Protein AF-A0A5N6S5I4-F1 (afdb_monomer_lite)

InterPro domains:
  IPR045713 Protein of unknown function DUF6069 [PF19545] (22-131)

Sequence (136 aa):
MTASITPANSPTPKRSFGLFRLIAAAVIAAIANFVVFFLSGATGTTITTFGKPMGAYEPIVASLVPIVLAGLIVWLLLPYWRWAGRIAPVAGGIVAALTAIAPLTIVGGASGLWLAPMHIIAGAAWYLGTRPQHLK

Radius of gyration: 19.86 Å; chains: 1; bounding box: 62×21×66 Å

Foldseek 3Di:
DDDDPDPDPDPQQDFQADLVLLQVLLQVLLVVLLVLCVVCVVVVHQQDDPNHGDDSCVLSCVSRVCSNVVVVVLRVCCSPDVVSLVCFLVVLLVVLQVVLVCLCPPVNDSNSVSVSVSSNSSSVSSNSRRHGDPPD

pLDDT: mean 88.58, std 12.04, range [39.53, 98.19]

Secondary structure (DSSP, 8-state):
---------------SS-HHHHHHHHHHHHHHHHHHHHHHHHTT---EETTEEPPTTHHHHHHHHHHHHHHHHHHHHTTT-TTHHHHHHHHHHHHHHHHHHHIIIII-HHHHHHHHHHHHHHHHHHHHHHS-----

Structure (mmCIF, N/CA/C/O backbone):
data_AF-A0A5N6S5I4-F1
#
_entry.id   AF-A0A5N6S5I4-F1
#
loop_
_atom_site.group_PDB
_atom_site.id
_atom_site.type_symbol
_atom_site.label_atom_id
_atom_site.label_alt_id
_atom_site.label_comp_id
_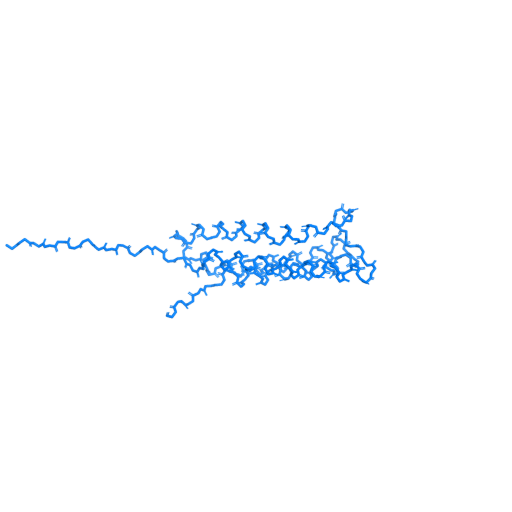atom_site.label_asym_id
_atom_site.label_entity_id
_atom_site.label_seq_id
_atom_site.pdbx_PDB_ins_code
_atom_site.Cartn_x
_atom_site.Cartn_y
_atom_site.Cartn_z
_atom_site.occupancy
_atom_site.B_iso_or_equiv
_atom_site.auth_seq_id
_atom_site.auth_comp_id
_atom_site.auth_asym_id
_atom_site.auth_atom_id
_atom_site.pdbx_PDB_model_num
ATOM 1 N N . MET A 1 1 ? -43.430 -5.341 44.914 1.00 51.72 1 MET A N 1
ATOM 2 C CA . MET A 1 1 ? -42.852 -4.579 43.787 1.00 51.72 1 MET A CA 1
ATOM 3 C C . MET A 1 1 ? -41.579 -5.287 43.350 1.00 51.72 1 MET A C 1
ATOM 5 O O . MET A 1 1 ? -40.571 -5.182 44.030 1.00 51.72 1 MET A O 1
ATOM 9 N N . THR A 1 2 ? -41.645 -6.095 42.295 1.00 55.06 2 THR A N 1
ATOM 10 C CA . THR A 1 2 ? -40.488 -6.787 41.708 1.00 55.06 2 THR A CA 1
ATOM 11 C C . THR A 1 2 ? -39.884 -5.888 40.632 1.00 55.06 2 THR A C 1
ATOM 13 O O . THR A 1 2 ? -40.535 -5.581 39.637 1.00 55.06 2 THR A O 1
ATOM 16 N N . ALA A 1 3 ? -38.662 -5.404 40.855 1.00 56.31 3 ALA A N 1
ATOM 17 C CA . ALA A 1 3 ? -37.952 -4.584 39.882 1.00 56.31 3 ALA A CA 1
ATOM 18 C C . ALA A 1 3 ? -37.511 -5.456 38.694 1.00 56.31 3 ALA A C 1
ATOM 20 O O . ALA A 1 3 ? -36.685 -6.354 38.841 1.00 56.31 3 ALA A O 1
ATOM 21 N N . SER A 1 4 ? -38.080 -5.190 37.518 1.00 63.09 4 SER A N 1
ATOM 22 C CA . SER A 1 4 ? -37.621 -5.720 36.234 1.00 63.09 4 SER A CA 1
ATOM 23 C C . SER A 1 4 ? -36.255 -5.115 35.910 1.00 63.09 4 SER A C 1
ATOM 25 O O . SER A 1 4 ? -36.171 -3.961 35.489 1.00 63.09 4 SER A O 1
ATOM 27 N N . ILE A 1 5 ? -35.181 -5.876 36.111 1.00 62.62 5 ILE A N 1
ATOM 28 C CA . ILE A 1 5 ? -33.839 -5.488 35.673 1.00 62.62 5 ILE A CA 1
ATOM 29 C C . ILE A 1 5 ? -33.754 -5.801 34.178 1.00 62.62 5 ILE A C 1
ATOM 31 O O . ILE A 1 5 ? -33.471 -6.928 33.779 1.00 62.62 5 ILE A O 1
ATOM 35 N N . THR A 1 6 ? -34.056 -4.815 33.338 1.00 64.75 6 THR A N 1
ATOM 36 C CA . THR A 1 6 ? -33.821 -4.921 31.895 1.00 64.75 6 THR A CA 1
ATOM 37 C C . THR A 1 6 ? -32.317 -5.120 31.675 1.00 64.75 6 THR A C 1
ATOM 39 O O . THR A 1 6 ? -31.539 -4.289 32.154 1.00 64.75 6 THR A O 1
ATOM 42 N N . PRO A 1 7 ? -31.865 -6.185 30.989 1.00 59.72 7 PRO A N 1
ATOM 43 C CA . PRO A 1 7 ? -30.449 -6.364 30.715 1.00 59.72 7 PRO A CA 1
ATOM 44 C C . PRO A 1 7 ? -29.980 -5.195 29.851 1.00 59.72 7 PRO A C 1
ATOM 46 O O . PRO A 1 7 ? -30.458 -4.987 28.735 1.00 59.72 7 PRO A O 1
ATOM 49 N N . ALA A 1 8 ? -29.068 -4.393 30.397 1.00 61.56 8 ALA A N 1
ATOM 50 C CA . ALA A 1 8 ? -28.407 -3.345 29.647 1.00 61.56 8 ALA A CA 1
ATOM 51 C C . ALA A 1 8 ? -27.650 -4.011 28.492 1.00 61.56 8 ALA A C 1
ATOM 53 O O . ALA A 1 8 ? -26.663 -4.710 28.720 1.00 61.56 8 ALA A O 1
ATOM 54 N N . ASN A 1 9 ? -28.131 -3.820 27.261 1.00 59.94 9 ASN A N 1
ATOM 55 C CA . ASN A 1 9 ? -27.396 -4.181 26.054 1.00 59.94 9 ASN A CA 1
ATOM 56 C C . ASN A 1 9 ? -26.033 -3.488 26.125 1.00 59.94 9 ASN A C 1
ATOM 58 O O . ASN A 1 9 ? -25.938 -2.272 25.951 1.00 59.94 9 ASN A O 1
ATOM 62 N N . SER A 1 10 ? -24.982 -4.242 26.437 1.00 58.38 10 SER A N 1
ATOM 63 C CA . SER A 1 10 ? -23.624 -3.722 26.452 1.00 58.38 10 SER A CA 1
ATOM 64 C C . SER A 1 10 ? -23.281 -3.296 25.022 1.00 58.38 10 SER A C 1
ATOM 66 O O . SER A 1 10 ? -23.350 -4.115 24.102 1.00 58.38 10 SER A O 1
ATOM 68 N N . PRO A 1 11 ? -22.964 -2.013 24.775 1.00 59.19 11 PRO A N 1
ATOM 69 C CA . PRO A 1 11 ? -22.656 -1.566 23.430 1.00 59.19 11 PRO A CA 1
ATOM 70 C C . PRO A 1 11 ? -21.382 -2.275 22.974 1.00 59.19 11 PRO A C 1
ATOM 72 O O . PRO A 1 11 ? -20.296 -2.026 23.501 1.00 59.19 11 PRO A O 1
ATOM 75 N N . THR A 1 12 ? -21.510 -3.173 21.996 1.00 61.91 12 THR A N 1
ATOM 76 C CA . THR A 1 12 ? -20.362 -3.810 21.346 1.00 61.91 12 THR A CA 1
ATOM 77 C C . THR A 1 12 ? -19.370 -2.732 20.904 1.00 61.91 12 THR A C 1
ATOM 79 O O . THR A 1 12 ? -19.793 -1.765 20.255 1.00 61.91 12 THR A O 1
ATOM 82 N N . PRO A 1 13 ? -18.067 -2.862 21.223 1.00 63.28 13 PRO A N 1
ATOM 83 C CA . PRO A 1 13 ? -17.069 -1.865 20.861 1.00 63.28 13 PRO A CA 1
ATOM 84 C C . PRO A 1 13 ? -17.083 -1.601 19.354 1.00 63.28 13 PRO A C 1
ATOM 86 O O . PRO A 1 13 ? -16.775 -2.474 18.540 1.00 63.28 13 PRO A O 1
ATOM 89 N N . LYS A 1 14 ? -17.465 -0.382 18.968 1.00 74.69 14 LYS A N 1
ATOM 90 C CA . LYS A 1 14 ? -17.549 0.018 17.563 1.00 74.69 14 LYS A CA 1
ATOM 91 C C . LYS A 1 14 ? -16.138 0.163 16.995 1.00 74.69 14 LYS A C 1
ATOM 93 O O . LYS A 1 14 ? -15.343 0.961 17.494 1.00 74.69 14 LYS A O 1
ATOM 98 N N . ARG A 1 15 ? -15.825 -0.603 15.950 1.00 83.06 15 ARG A N 1
ATOM 99 C CA . ARG A 1 15 ? -14.552 -0.499 15.224 1.00 83.06 15 ARG A CA 1
ATOM 100 C C . ARG A 1 15 ? -14.495 0.831 14.462 1.00 83.06 15 ARG A C 1
ATOM 102 O O . ARG A 1 15 ? -15.491 1.247 13.876 1.00 83.06 15 ARG A O 1
ATOM 109 N N . SER A 1 16 ? -13.340 1.498 14.469 1.00 83.56 16 SER A N 1
ATOM 110 C CA . SER A 1 16 ? -13.150 2.816 13.838 1.00 83.56 16 SER A CA 1
ATOM 111 C C . SER A 1 16 ? -13.176 2.792 12.305 1.00 83.56 16 SER A C 1
ATOM 113 O O . SER A 1 16 ? -13.414 3.832 11.693 1.00 83.56 16 SER A O 1
ATOM 115 N N . PHE A 1 17 ? -12.951 1.633 11.678 1.00 87.88 17 PHE A N 1
ATOM 116 C CA . PHE A 1 17 ? -13.120 1.418 10.241 1.00 87.88 17 PHE A CA 1
ATOM 117 C C . PHE A 1 17 ? -13.665 0.009 9.948 1.00 87.88 17 PHE A C 1
ATOM 119 O O . PHE A 1 17 ? -13.537 -0.911 10.761 1.00 87.88 17 PHE A O 1
ATOM 126 N N . GLY A 1 18 ? -14.291 -0.153 8.780 1.00 90.94 18 GLY A N 1
ATOM 127 C CA . GLY A 1 18 ? -14.838 -1.427 8.306 1.00 90.94 18 GLY A CA 1
ATOM 128 C C . GLY A 1 18 ? -13.856 -2.225 7.443 1.00 90.94 18 GLY A C 1
ATOM 129 O O . GLY A 1 18 ? -13.105 -1.649 6.658 1.00 90.94 18 GLY A O 1
ATOM 130 N N . LEU A 1 19 ? -13.910 -3.556 7.541 1.00 92.19 19 LEU A N 1
ATOM 131 C CA . LEU A 1 19 ? -13.021 -4.461 6.803 1.00 92.19 19 LEU A CA 1
ATOM 132 C C . LEU A 1 19 ? -13.231 -4.390 5.280 1.00 92.19 19 LEU A C 1
ATOM 134 O O . LEU A 1 19 ? -12.263 -4.335 4.532 1.00 92.19 19 LEU A O 1
ATOM 138 N N . PHE A 1 20 ? -14.480 -4.293 4.811 1.00 93.62 20 PHE A N 1
ATOM 139 C CA . PHE A 1 20 ? -14.779 -4.140 3.379 1.00 93.62 20 PHE A CA 1
ATOM 140 C C . PHE A 1 20 ? -14.120 -2.909 2.760 1.00 93.62 20 PHE A C 1
ATOM 142 O O . PHE A 1 20 ? -13.641 -2.958 1.633 1.00 93.62 20 PHE A O 1
ATOM 149 N N . ARG A 1 21 ? -14.054 -1.808 3.511 1.00 94.31 21 ARG A N 1
ATOM 150 C CA . ARG A 1 21 ? -13.409 -0.581 3.051 1.00 94.31 21 ARG A CA 1
ATOM 151 C C . ARG A 1 21 ? -11.895 -0.738 2.938 1.00 94.31 21 ARG A C 1
ATOM 153 O O . ARG A 1 21 ? -11.317 -0.231 1.984 1.00 94.31 21 ARG A O 1
ATOM 160 N N . LEU A 1 22 ? -11.273 -1.439 3.886 1.00 95.50 22 LEU A N 1
ATOM 161 C CA . LEU A 1 22 ? -9.855 -1.788 3.810 1.00 95.50 22 LEU A CA 1
ATOM 162 C C . LEU A 1 22 ? -9.574 -2.651 2.570 1.00 95.50 22 LEU A C 1
ATOM 164 O O . LEU A 1 22 ? -8.660 -2.342 1.813 1.00 95.50 22 LEU A O 1
ATOM 168 N N . ILE A 1 23 ? -10.385 -3.689 2.339 1.00 96.62 23 ILE A N 1
ATOM 169 C CA . ILE A 1 23 ? -10.245 -4.575 1.174 1.00 96.62 23 ILE A CA 1
ATOM 170 C C . ILE A 1 23 ? -10.422 -3.784 -0.125 1.00 96.62 23 ILE A C 1
ATOM 172 O O . ILE A 1 23 ? -9.593 -3.895 -1.022 1.00 96.62 23 ILE A O 1
ATOM 176 N N . ALA A 1 24 ? -11.450 -2.938 -0.214 1.00 97.06 24 ALA A N 1
ATOM 177 C CA . ALA A 1 24 ? -11.671 -2.090 -1.382 1.00 97.06 24 ALA A CA 1
ATOM 178 C C . ALA A 1 24 ? -10.478 -1.157 -1.640 1.00 97.06 24 ALA A C 1
ATOM 180 O O . ALA A 1 24 ? -10.032 -1.036 -2.777 1.00 97.06 24 ALA A O 1
ATOM 181 N N . ALA A 1 25 ? -9.916 -0.546 -0.592 1.00 96.75 25 ALA A N 1
ATOM 182 C CA . ALA A 1 25 ? -8.724 0.284 -0.721 1.00 96.75 25 ALA A CA 1
ATOM 183 C C . ALA A 1 25 ? -7.512 -0.520 -1.225 1.00 96.75 25 ALA A C 1
ATOM 185 O O . ALA A 1 25 ? -6.806 -0.051 -2.114 1.00 96.75 25 ALA A O 1
ATOM 186 N N . ALA A 1 26 ? -7.307 -1.741 -0.723 1.00 97.38 26 ALA A N 1
ATOM 187 C CA . ALA A 1 26 ? -6.242 -2.630 -1.187 1.00 97.38 26 ALA A CA 1
ATOM 188 C C . ALA A 1 26 ? -6.407 -3.016 -2.667 1.00 97.38 26 ALA A C 1
ATOM 190 O O . ALA A 1 26 ? -5.437 -2.995 -3.421 1.00 97.38 26 ALA A O 1
ATOM 191 N N . VAL A 1 27 ? -7.633 -3.322 -3.102 1.00 98.12 27 VAL A N 1
ATOM 192 C CA . VAL A 1 27 ? -7.943 -3.633 -4.508 1.00 98.12 27 VAL A CA 1
ATOM 193 C C . VAL A 1 27 ? -7.675 -2.427 -5.405 1.00 98.12 27 VAL A C 1
ATOM 195 O O . VAL A 1 27 ? -7.040 -2.571 -6.446 1.00 98.12 27 VAL A O 1
ATOM 198 N N . ILE A 1 28 ? -8.091 -1.228 -4.989 1.00 97.88 28 ILE A N 1
ATOM 199 C CA . ILE A 1 28 ? -7.809 0.011 -5.729 1.00 97.88 28 ILE A CA 1
ATOM 200 C C . ILE A 1 28 ? -6.296 0.237 -5.843 1.00 97.88 28 ILE A C 1
ATOM 202 O O . ILE A 1 28 ? -5.813 0.560 -6.926 1.00 97.88 28 ILE A O 1
ATOM 206 N N . ALA A 1 29 ? -5.541 0.021 -4.761 1.00 97.94 29 ALA A N 1
ATOM 207 C CA . ALA A 1 29 ? -4.082 0.118 -4.778 1.00 97.94 29 ALA A CA 1
ATOM 208 C C . ALA A 1 29 ? -3.457 -0.872 -5.762 1.00 97.94 29 ALA A C 1
ATOM 210 O O . ALA A 1 29 ? -2.589 -0.496 -6.542 1.00 97.94 29 ALA A O 1
ATOM 211 N N . ALA A 1 30 ? -3.927 -2.122 -5.753 1.00 98.00 30 ALA A N 1
ATOM 212 C CA . ALA A 1 30 ? -3.446 -3.162 -6.651 1.00 98.00 30 ALA A CA 1
ATOM 213 C C . ALA A 1 30 ? -3.692 -2.803 -8.118 1.00 98.00 30 ALA A C 1
ATOM 215 O O . ALA A 1 30 ? -2.780 -2.925 -8.928 1.00 98.00 30 ALA A O 1
ATOM 216 N N . ILE A 1 31 ? -4.884 -2.299 -8.450 1.00 98.19 31 ILE A N 1
ATOM 217 C CA . ILE A 1 31 ? -5.209 -1.837 -9.806 1.00 98.19 31 ILE A CA 1
ATOM 218 C C . ILE A 1 31 ? -4.309 -0.662 -10.202 1.00 98.19 31 ILE A C 1
ATOM 220 O O . ILE A 1 31 ? -3.720 -0.678 -11.279 1.00 98.19 31 ILE A O 1
ATOM 224 N N . ALA A 1 32 ? -4.160 0.340 -9.335 1.00 98.12 32 ALA A N 1
ATOM 225 C CA . ALA A 1 32 ? -3.319 1.500 -9.615 1.00 98.12 32 ALA A CA 1
ATOM 226 C C . ALA A 1 32 ? -1.844 1.106 -9.812 1.00 98.12 32 ALA A C 1
ATOM 228 O O . ALA A 1 32 ? -1.226 1.515 -10.792 1.00 98.12 32 ALA A O 1
ATOM 229 N N . ASN A 1 33 ? -1.295 0.253 -8.946 1.00 98.00 33 ASN A N 1
ATOM 230 C CA . ASN A 1 33 ? 0.082 -0.232 -9.060 1.00 98.00 33 ASN A CA 1
ATOM 231 C C . ASN A 1 33 ? 0.290 -1.126 -10.281 1.00 98.00 33 ASN A C 1
ATOM 233 O O . ASN A 1 33 ? 1.340 -1.065 -10.916 1.00 98.00 33 ASN A O 1
ATOM 237 N N . PHE A 1 34 ? -0.720 -1.904 -10.662 1.00 97.50 34 PHE A N 1
ATOM 238 C CA . PHE A 1 34 ? -0.704 -2.652 -11.910 1.00 97.50 34 PHE A CA 1
ATOM 239 C C . PHE A 1 34 ? -0.631 -1.713 -13.121 1.00 97.50 34 PHE A C 1
ATOM 241 O O . PHE A 1 34 ? 0.202 -1.916 -13.997 1.00 97.50 34 PHE A O 1
ATOM 248 N N . VAL A 1 35 ? -1.411 -0.627 -13.144 1.00 97.56 35 VAL A N 1
ATOM 249 C CA . VAL A 1 35 ? -1.312 0.393 -14.205 1.00 97.56 35 VAL A CA 1
ATOM 250 C C . VAL A 1 35 ? 0.089 1.011 -14.256 1.00 97.56 35 VAL A C 1
ATOM 252 O O . VAL A 1 35 ? 0.666 1.103 -15.336 1.00 97.56 35 VAL A O 1
ATOM 255 N N . VAL A 1 36 ? 0.675 1.373 -13.109 1.00 97.19 36 VAL A N 1
ATOM 256 C CA . VAL A 1 36 ? 2.046 1.917 -13.046 1.00 97.19 36 VAL A CA 1
ATOM 257 C C . VAL A 1 36 ? 3.073 0.926 -13.610 1.00 97.19 36 VAL A C 1
ATOM 259 O O . VAL A 1 36 ? 3.960 1.329 -14.358 1.00 97.19 36 VAL A O 1
ATOM 262 N N . PHE A 1 37 ? 2.927 -0.369 -13.317 1.00 96.56 37 PHE A N 1
ATOM 263 C CA . PHE A 1 37 ? 3.789 -1.424 -13.859 1.00 96.56 37 PHE A CA 1
ATOM 264 C C . PHE A 1 37 ? 3.698 -1.519 -15.392 1.00 96.56 37 PHE A C 1
ATOM 266 O O . PHE A 1 37 ? 4.712 -1.642 -16.075 1.00 96.56 37 PHE A O 1
ATOM 273 N N . PHE A 1 38 ? 2.498 -1.418 -15.968 1.00 96.31 38 PHE A N 1
ATOM 274 C CA . PHE A 1 38 ? 2.358 -1.413 -17.429 1.00 96.31 38 PHE A CA 1
ATOM 275 C C . PHE A 1 38 ? 2.912 -0.140 -18.069 1.00 96.31 38 PHE A C 1
ATOM 277 O O . PHE A 1 38 ? 3.513 -0.212 -19.141 1.00 96.31 38 PHE A O 1
ATOM 284 N N . LEU A 1 39 ? 2.758 1.011 -17.410 1.00 96.56 39 LEU A N 1
ATOM 285 C CA . LEU A 1 39 ? 3.329 2.270 -17.887 1.00 96.56 39 LEU A CA 1
ATOM 286 C C . LEU A 1 39 ? 4.858 2.214 -17.942 1.00 96.56 39 LEU A C 1
ATOM 288 O O . LEU A 1 39 ? 5.430 2.666 -18.930 1.00 96.56 39 LEU A O 1
ATOM 292 N N . SER A 1 40 ? 5.520 1.601 -16.956 1.00 95.69 40 SER A N 1
ATOM 293 C CA . SER A 1 40 ? 6.977 1.429 -17.013 1.00 95.69 40 SER A CA 1
ATOM 294 C C . SER A 1 40 ? 7.401 0.554 -18.192 1.00 95.69 40 SER A C 1
ATOM 296 O O . SER A 1 40 ? 8.362 0.872 -18.890 1.00 95.69 40 SER A O 1
ATOM 298 N N . GLY A 1 41 ? 6.659 -0.527 -18.452 1.00 92.69 41 GLY A N 1
ATOM 299 C CA . GLY A 1 41 ? 6.898 -1.388 -19.609 1.00 92.69 41 GLY A CA 1
ATOM 300 C C . GLY A 1 41 ? 6.728 -0.635 -20.931 1.00 92.69 41 GLY A C 1
ATOM 301 O O . GLY A 1 41 ? 7.554 -0.778 -21.830 1.00 92.69 41 GLY A O 1
ATOM 302 N N . ALA A 1 42 ? 5.716 0.232 -21.027 1.00 94.12 42 ALA A N 1
ATOM 303 C CA . ALA A 1 42 ? 5.476 1.069 -22.203 1.00 94.12 42 ALA A CA 1
ATOM 304 C C . ALA A 1 42 ? 6.601 2.087 -22.463 1.00 94.12 42 ALA A C 1
ATOM 306 O O . ALA A 1 42 ? 6.832 2.456 -23.612 1.00 94.12 42 ALA A O 1
ATOM 307 N N . THR A 1 43 ? 7.344 2.505 -21.432 1.00 93.88 43 THR A N 1
ATOM 308 C CA . THR A 1 43 ? 8.543 3.347 -21.590 1.00 93.88 43 THR A CA 1
ATOM 309 C C . THR A 1 43 ? 9.821 2.547 -21.863 1.00 93.88 43 THR A C 1
ATOM 311 O O . THR A 1 43 ? 10.910 3.114 -21.836 1.00 93.88 43 THR A O 1
ATOM 314 N N . GLY A 1 44 ? 9.722 1.231 -22.084 1.00 91.81 44 GLY A N 1
ATOM 315 C CA . GLY A 1 44 ? 10.872 0.337 -22.266 1.00 91.81 44 GLY A CA 1
ATOM 316 C C . GLY A 1 44 ? 11.594 -0.028 -20.965 1.00 91.81 44 GLY A C 1
ATOM 317 O O . GLY A 1 44 ? 12.644 -0.668 -21.000 1.00 91.81 44 GLY A O 1
ATOM 318 N N . THR A 1 45 ? 11.045 0.348 -19.807 1.00 93.62 45 THR A N 1
ATOM 319 C CA . THR A 1 45 ? 11.649 0.060 -18.506 1.00 93.62 45 THR A CA 1
ATOM 320 C C . THR A 1 45 ? 11.153 -1.276 -17.976 1.00 93.62 45 THR A C 1
ATOM 322 O O . THR A 1 45 ? 9.985 -1.435 -17.620 1.00 93.62 45 THR A O 1
ATOM 325 N N . THR A 1 46 ? 12.073 -2.226 -17.832 1.00 94.00 46 THR A N 1
ATOM 326 C CA . THR A 1 46 ? 11.814 -3.451 -17.071 1.00 94.00 46 THR A CA 1
ATOM 327 C C . THR A 1 46 ? 12.060 -3.171 -15.596 1.00 94.00 46 THR A C 1
ATOM 329 O O . THR A 1 46 ? 13.204 -2.953 -15.196 1.00 94.00 46 THR A O 1
ATOM 332 N N . ILE A 1 47 ? 11.000 -3.171 -14.784 1.00 94.62 47 ILE A N 1
ATOM 333 C CA . ILE A 1 47 ? 11.151 -3.055 -13.331 1.00 94.62 47 ILE A CA 1
ATOM 334 C C . ILE A 1 47 ? 11.853 -4.310 -12.821 1.00 94.62 47 ILE A C 1
ATOM 336 O O . ILE A 1 47 ? 11.463 -5.432 -13.140 1.00 94.62 47 ILE A O 1
ATOM 340 N N . THR A 1 48 ? 12.883 -4.113 -12.010 1.00 92.00 48 THR A N 1
ATOM 341 C CA . THR A 1 48 ? 13.646 -5.184 -11.377 1.00 92.00 48 THR A CA 1
ATOM 342 C C . THR A 1 48 ? 13.541 -5.093 -9.863 1.00 92.00 48 THR A C 1
ATOM 344 O O . THR A 1 48 ? 13.544 -4.009 -9.285 1.00 92.00 48 THR A O 1
ATOM 347 N N . THR A 1 49 ? 13.439 -6.244 -9.207 1.00 85.12 49 THR A N 1
ATOM 348 C CA . THR A 1 49 ? 13.408 -6.371 -7.747 1.00 85.12 49 THR A CA 1
ATOM 349 C C . THR A 1 49 ? 14.340 -7.516 -7.352 1.00 85.12 49 THR A C 1
ATOM 351 O O . THR A 1 49 ? 14.297 -8.588 -7.951 1.00 85.12 49 THR A O 1
ATOM 354 N N . PHE A 1 50 ? 15.255 -7.276 -6.406 1.00 84.56 50 PHE A N 1
ATOM 355 C CA . PHE A 1 50 ? 16.314 -8.231 -6.024 1.00 84.56 50 PHE A CA 1
ATOM 356 C C . PHE A 1 50 ? 17.104 -8.806 -7.220 1.00 84.56 50 PHE A C 1
ATOM 358 O O . PHE A 1 50 ? 17.425 -9.992 -7.265 1.00 84.56 50 PHE A O 1
ATOM 365 N N . GLY A 1 51 ? 17.388 -7.967 -8.222 1.00 85.81 51 GLY A N 1
ATOM 366 C CA . GLY A 1 51 ? 18.147 -8.358 -9.416 1.00 85.81 51 GLY A CA 1
ATOM 367 C C . GLY A 1 51 ? 17.377 -9.212 -10.430 1.00 85.81 51 GLY A C 1
ATOM 368 O O . GLY A 1 51 ? 17.971 -9.659 -11.408 1.00 85.81 51 GLY A O 1
ATOM 369 N N . LYS A 1 52 ? 16.071 -9.433 -10.237 1.00 91.25 52 LYS A N 1
ATOM 370 C CA . LYS A 1 52 ? 15.217 -10.183 -11.167 1.00 91.25 52 LYS A CA 1
ATOM 371 C C . LYS A 1 52 ? 14.140 -9.284 -11.774 1.00 91.25 52 LYS A C 1
ATOM 373 O O . LYS A 1 52 ? 13.685 -8.364 -11.093 1.00 91.25 52 LYS A O 1
ATOM 378 N N . PRO A 1 53 ? 13.738 -9.517 -13.035 1.00 93.50 53 PRO A N 1
ATOM 379 C CA . PRO A 1 53 ? 12.619 -8.802 -13.630 1.00 93.50 53 PRO A CA 1
ATOM 380 C C . PRO A 1 53 ? 11.337 -9.111 -12.858 1.00 93.50 53 PRO A C 1
ATOM 382 O O . PRO A 1 53 ? 11.059 -10.265 -12.533 1.00 93.50 53 PRO A O 1
ATOM 385 N N . MET A 1 54 ? 10.587 -8.057 -12.563 1.00 93.94 54 MET A N 1
ATOM 386 C CA . MET A 1 54 ? 9.351 -8.126 -11.804 1.00 93.94 54 MET A CA 1
ATOM 387 C C . MET A 1 54 ? 8.235 -8.722 -12.674 1.00 93.94 54 MET A C 1
ATOM 389 O O . MET A 1 54 ? 8.039 -8.313 -13.821 1.00 93.94 54 MET A O 1
ATOM 393 N N . GLY A 1 55 ? 7.496 -9.688 -12.136 1.00 93.88 55 GLY A N 1
ATOM 394 C CA . GLY A 1 55 ? 6.343 -10.291 -12.809 1.00 93.88 55 GLY A CA 1
ATOM 395 C C . GLY A 1 55 ? 5.077 -9.439 -12.676 1.00 93.88 55 GLY A C 1
ATOM 396 O O . GLY A 1 55 ? 4.879 -8.759 -11.675 1.00 93.88 55 GLY A O 1
ATOM 397 N N . ALA A 1 56 ? 4.149 -9.533 -13.635 1.00 92.50 56 ALA A N 1
ATOM 398 C CA . ALA A 1 56 ? 2.908 -8.741 -13.619 1.00 92.50 56 ALA A CA 1
ATOM 399 C C . ALA A 1 56 ? 1.984 -9.031 -12.414 1.00 92.50 56 ALA A C 1
ATOM 401 O O . ALA A 1 56 ? 1.171 -8.188 -12.035 1.00 92.50 56 ALA A O 1
ATOM 402 N N . TYR A 1 57 ? 2.105 -10.207 -11.788 1.00 94.62 57 TYR A N 1
ATOM 403 C CA . TYR A 1 57 ? 1.354 -10.544 -10.573 1.00 94.62 57 TYR A CA 1
ATOM 404 C C . TYR A 1 57 ? 1.941 -9.890 -9.312 1.00 94.62 57 TYR A C 1
ATOM 406 O O . TYR A 1 57 ? 1.225 -9.683 -8.332 1.00 94.62 57 TYR A O 1
ATOM 414 N N . GLU A 1 58 ? 3.234 -9.559 -9.311 1.00 94.50 58 GLU A N 1
ATOM 415 C CA . GLU A 1 58 ? 3.936 -9.045 -8.138 1.00 94.50 58 GLU A CA 1
ATOM 416 C C . GLU A 1 58 ? 3.393 -7.698 -7.638 1.00 94.50 58 GLU A C 1
ATOM 418 O O . GLU A 1 58 ? 3.144 -7.610 -6.435 1.00 94.50 58 GLU A O 1
ATOM 423 N N . PRO A 1 59 ? 3.104 -6.673 -8.475 1.00 93.56 59 PRO A N 1
ATOM 424 C CA . PRO A 1 59 ? 2.531 -5.421 -7.972 1.00 93.56 59 PRO A CA 1
ATOM 425 C C . PRO A 1 59 ? 1.126 -5.618 -7.382 1.00 93.56 59 PRO A C 1
ATOM 427 O O . PRO A 1 59 ? 0.748 -4.915 -6.443 1.00 93.56 59 PRO A O 1
ATOM 430 N N . ILE A 1 60 ? 0.363 -6.606 -7.869 1.00 95.88 60 ILE A N 1
ATOM 431 C CA . ILE A 1 60 ? -0.960 -6.954 -7.330 1.00 95.88 60 ILE A CA 1
ATOM 432 C C . ILE A 1 60 ? -0.804 -7.548 -5.928 1.00 95.88 60 ILE A C 1
ATOM 434 O O . ILE A 1 60 ? -1.396 -7.053 -4.967 1.00 95.88 60 ILE A O 1
ATOM 438 N N . VAL A 1 61 ? 0.024 -8.587 -5.798 1.00 96.12 61 VAL A N 1
ATOM 439 C CA . VAL A 1 61 ? 0.252 -9.285 -4.524 1.00 96.12 61 VAL A CA 1
ATOM 440 C C . VAL A 1 61 ? 0.877 -8.345 -3.492 1.00 96.12 61 VAL A C 1
ATOM 442 O O . VAL A 1 61 ? 0.404 -8.293 -2.356 1.00 96.12 61 VAL A O 1
ATOM 445 N N . ALA A 1 62 ? 1.871 -7.548 -3.892 1.00 93.56 62 ALA A N 1
ATOM 446 C CA . ALA A 1 62 ? 2.552 -6.583 -3.029 1.00 93.56 62 ALA A CA 1
ATOM 447 C C . ALA A 1 62 ? 1.640 -5.439 -2.554 1.00 93.56 62 ALA A C 1
ATOM 449 O O . ALA A 1 62 ? 1.910 -4.833 -1.521 1.00 93.56 62 ALA A O 1
ATOM 450 N N . SER A 1 63 ? 0.543 -5.164 -3.263 1.00 95.75 63 SER A N 1
ATOM 451 C CA . SER A 1 63 ? -0.456 -4.180 -2.833 1.00 95.75 63 SER A CA 1
ATOM 452 C C . SER A 1 63 ? -1.521 -4.803 -1.932 1.00 95.75 63 SER A C 1
ATOM 454 O O . SER A 1 63 ? -1.904 -4.220 -0.920 1.00 95.75 63 SER A O 1
ATOM 456 N N . LEU A 1 64 ? -1.999 -6.003 -2.272 1.00 96.00 64 LEU A N 1
ATOM 457 C CA . LEU A 1 64 ? -3.078 -6.665 -1.540 1.00 96.00 64 LEU A CA 1
ATOM 458 C C . LEU A 1 64 ? -2.620 -7.205 -0.190 1.00 96.00 64 LEU A C 1
ATOM 460 O O . LEU A 1 64 ? -3.227 -6.904 0.838 1.00 96.00 64 LEU A O 1
ATOM 464 N N . VAL A 1 65 ? -1.567 -8.022 -0.192 1.00 96.25 65 VAL A N 1
ATOM 465 C CA . VAL A 1 65 ? -1.202 -8.837 0.970 1.00 96.25 65 VAL A CA 1
ATOM 466 C C . VAL A 1 65 ? -0.812 -7.967 2.168 1.00 96.25 65 VAL A C 1
ATOM 468 O O . VAL A 1 65 ? -1.407 -8.160 3.231 1.00 96.25 65 VAL A O 1
ATOM 471 N N . PRO A 1 66 ? 0.089 -6.971 2.044 1.00 94.25 66 PRO A N 1
ATOM 472 C CA . PRO A 1 66 ? 0.474 -6.154 3.190 1.00 94.25 66 PRO A CA 1
ATOM 473 C C . PRO A 1 66 ? -0.692 -5.326 3.735 1.00 94.25 66 PRO A C 1
ATOM 475 O O . PRO A 1 66 ? -0.901 -5.299 4.946 1.00 94.25 66 PRO A O 1
ATOM 478 N N . ILE A 1 67 ? -1.488 -4.696 2.860 1.00 95.50 67 ILE A N 1
ATOM 479 C CA . ILE A 1 67 ? -2.607 -3.837 3.277 1.00 95.50 67 ILE A CA 1
ATOM 480 C C . ILE A 1 67 ? -3.688 -4.663 3.980 1.00 95.50 67 ILE A C 1
ATOM 482 O O . ILE A 1 67 ? -4.147 -4.284 5.059 1.00 95.50 67 ILE A O 1
ATOM 486 N N . VAL A 1 68 ? -4.088 -5.797 3.398 1.00 96.44 68 VAL A N 1
ATOM 487 C CA . VAL A 1 68 ? -5.152 -6.636 3.961 1.00 96.44 68 VAL A CA 1
ATOM 488 C C . VAL A 1 68 ? -4.695 -7.300 5.254 1.00 96.44 68 VAL A C 1
ATOM 490 O O . VAL A 1 68 ? -5.427 -7.230 6.237 1.00 96.44 68 VAL A O 1
ATOM 493 N N . LEU A 1 69 ? -3.499 -7.897 5.300 1.00 96.50 69 LEU A N 1
ATOM 494 C CA . LEU A 1 69 ? -3.024 -8.585 6.505 1.00 96.50 69 LEU A CA 1
ATOM 495 C C . LEU A 1 69 ? -2.747 -7.610 7.648 1.00 96.50 69 LEU A C 1
ATOM 497 O O . LEU A 1 69 ? -3.282 -7.791 8.743 1.00 96.50 69 LEU A O 1
ATOM 501 N N . ALA A 1 70 ? -1.971 -6.549 7.408 1.00 94.50 70 ALA A N 1
ATOM 502 C CA . ALA A 1 70 ? -1.687 -5.569 8.453 1.00 94.50 70 ALA A CA 1
ATOM 503 C C . ALA A 1 70 ? -2.972 -4.865 8.907 1.00 94.50 70 ALA A C 1
ATOM 505 O O . ALA A 1 70 ? -3.176 -4.633 10.099 1.00 94.50 70 ALA A O 1
ATOM 506 N N . GLY A 1 71 ? -3.880 -4.564 7.978 1.00 94.19 71 GLY A N 1
ATOM 507 C CA . GLY A 1 71 ? -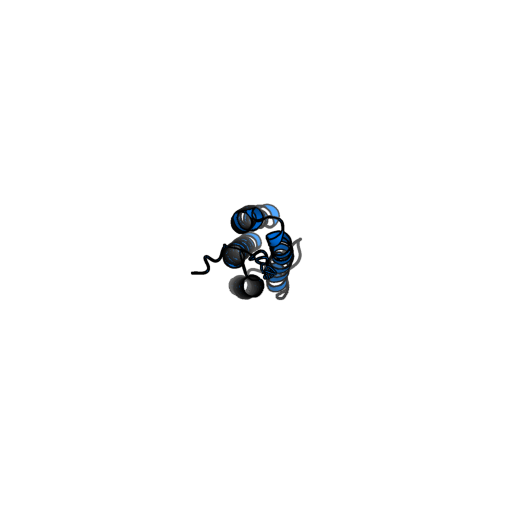5.124 -3.885 8.305 1.00 94.19 71 GLY A CA 1
ATOM 508 C C . GLY A 1 71 ? -6.112 -4.802 9.022 1.00 94.19 71 GLY A C 1
ATOM 509 O O . GLY A 1 71 ? -6.822 -4.329 9.906 1.00 94.19 71 GLY A O 1
ATOM 510 N N . LEU A 1 72 ? -6.112 -6.107 8.730 1.00 94.94 72 LEU A N 1
ATOM 511 C CA . LEU A 1 72 ? -6.857 -7.112 9.490 1.00 94.94 72 LEU A CA 1
ATOM 512 C C . LEU A 1 72 ? -6.342 -7.200 10.929 1.00 94.94 72 LEU A C 1
ATOM 514 O O . LEU A 1 72 ? -7.149 -7.183 11.855 1.00 94.94 72 LEU A O 1
ATOM 518 N N . ILE A 1 73 ? -5.020 -7.216 11.127 1.00 94.25 73 ILE A N 1
ATOM 519 C CA . ILE A 1 73 ? -4.413 -7.190 12.467 1.00 94.25 73 ILE A CA 1
ATOM 520 C C . ILE A 1 73 ? -4.872 -5.942 13.228 1.00 94.25 73 ILE A C 1
ATOM 522 O O . ILE A 1 73 ? -5.399 -6.054 14.334 1.00 94.25 73 ILE A O 1
ATOM 526 N N . VAL A 1 74 ? -4.757 -4.755 12.622 1.00 92.88 74 VAL A N 1
ATOM 527 C CA . VAL A 1 74 ? -5.234 -3.506 13.240 1.00 92.88 74 VAL A CA 1
ATOM 528 C C . VAL A 1 74 ? -6.723 -3.599 13.564 1.00 92.88 74 VAL A C 1
ATOM 530 O O . VAL A 1 74 ? -7.130 -3.259 14.671 1.00 92.88 74 VAL A O 1
ATOM 533 N N . TRP A 1 75 ? -7.537 -4.087 12.628 1.00 92.94 75 TRP A N 1
ATOM 534 C CA . TRP A 1 75 ? -8.986 -4.208 12.778 1.00 92.94 75 TRP A CA 1
ATOM 535 C C . TRP A 1 75 ? -9.398 -5.143 13.922 1.00 92.94 75 TRP A C 1
ATOM 537 O O . TRP A 1 75 ? -10.364 -4.851 14.636 1.00 92.94 75 TRP A O 1
ATOM 547 N N . LEU A 1 76 ? -8.654 -6.234 14.131 1.00 93.31 76 LEU A N 1
ATOM 548 C CA . LEU A 1 76 ? -8.831 -7.153 15.258 1.00 93.31 76 LEU A CA 1
ATOM 549 C C . LEU A 1 76 ? -8.448 -6.514 16.599 1.00 93.31 76 LEU A C 1
ATOM 551 O O . LEU A 1 76 ? -9.057 -6.843 17.612 1.00 93.31 76 LEU A O 1
ATOM 555 N N . LEU A 1 77 ? -7.501 -5.571 16.609 1.00 91.00 77 LEU A N 1
ATOM 556 C CA . LEU A 1 77 ? -7.066 -4.855 17.815 1.00 91.00 77 LEU A CA 1
ATOM 557 C C . LEU A 1 77 ? -7.995 -3.696 18.213 1.00 91.00 77 LEU A C 1
ATOM 559 O O . LEU A 1 77 ? -8.021 -3.310 19.382 1.00 91.00 77 LEU A O 1
ATOM 563 N N . LEU A 1 78 ? -8.789 -3.152 17.284 1.00 88.81 78 LEU A N 1
ATOM 564 C CA . LEU A 1 78 ? -9.677 -2.003 17.538 1.00 88.81 78 LEU A CA 1
ATOM 565 C C . LEU A 1 78 ? -10.644 -2.154 18.729 1.00 88.81 78 LEU A C 1
ATOM 567 O O . LEU A 1 78 ? -10.849 -1.152 19.419 1.00 88.81 78 LEU A O 1
ATOM 571 N N . PRO A 1 79 ? -11.252 -3.330 18.997 1.00 86.81 79 PRO A N 1
ATOM 572 C CA . PRO A 1 79 ? -12.134 -3.509 20.151 1.00 86.81 79 PRO A CA 1
ATOM 573 C C . PRO A 1 79 ? -11.409 -3.351 21.489 1.00 86.81 79 PRO A C 1
ATOM 575 O O . PRO A 1 79 ? -12.005 -2.886 22.455 1.00 86.81 79 PRO A O 1
ATOM 578 N N . TYR A 1 80 ? -10.127 -3.713 21.532 1.00 88.56 80 TYR A N 1
ATOM 579 C CA . TYR A 1 80 ? -9.313 -3.658 22.740 1.00 88.56 80 TYR A CA 1
ATOM 580 C C . TYR A 1 80 ? -8.673 -2.278 22.895 1.00 88.56 80 TYR A C 1
ATOM 582 O O . TYR A 1 80 ? -8.618 -1.721 23.989 1.00 88.56 80 TYR A O 1
ATOM 590 N N . TRP A 1 81 ? -8.174 -1.709 21.797 1.00 86.75 81 TRP A N 1
ATOM 591 C CA . TRP A 1 81 ? -7.224 -0.602 21.800 1.00 86.75 81 TRP A CA 1
ATOM 592 C C . TRP A 1 81 ? -7.731 0.553 20.922 1.00 86.75 81 TRP A C 1
ATOM 594 O O . TRP A 1 81 ? -7.369 0.690 19.755 1.00 86.75 81 TRP A O 1
ATOM 604 N N . ARG A 1 82 ? -8.515 1.473 21.503 1.00 79.25 82 ARG A N 1
ATOM 605 C CA . ARG A 1 82 ? -9.153 2.597 20.771 1.00 79.25 82 ARG A CA 1
ATOM 606 C C . ARG A 1 82 ? -8.157 3.554 20.096 1.00 79.25 82 ARG A C 1
ATOM 608 O O . ARG A 1 82 ? -8.452 4.109 19.039 1.00 79.25 82 ARG A O 1
ATOM 615 N N . TRP A 1 83 ? -6.974 3.731 20.682 1.00 84.38 83 TRP A N 1
ATOM 616 C CA . TRP A 1 83 ? -5.852 4.482 20.103 1.00 84.38 83 TRP A CA 1
ATOM 617 C C . TRP A 1 83 ? -5.319 3.906 18.781 1.00 84.38 83 TRP A C 1
ATOM 619 O O . TRP A 1 83 ? -4.902 4.683 17.922 1.00 84.38 83 TRP A O 1
ATOM 629 N N . ALA A 1 84 ? -5.420 2.590 18.552 1.00 84.25 84 ALA A N 1
ATOM 630 C CA . ALA A 1 84 ? -4.946 1.955 17.322 1.00 84.25 84 ALA A CA 1
ATOM 631 C C . ALA A 1 84 ? -5.666 2.516 16.086 1.00 84.25 84 ALA A C 1
ATOM 633 O O . ALA A 1 84 ? -5.038 2.761 15.061 1.00 84.25 84 ALA A O 1
ATOM 634 N N . GLY A 1 85 ? -6.959 2.834 16.207 1.00 84.31 85 GLY A N 1
ATOM 635 C CA . GLY A 1 85 ? -7.733 3.450 15.127 1.00 84.31 85 GLY A CA 1
ATOM 636 C C . GLY A 1 85 ? -7.299 4.874 14.769 1.00 84.31 85 GLY A C 1
ATOM 637 O O . GLY A 1 85 ? -7.517 5.307 13.640 1.00 84.31 85 GLY A O 1
ATOM 638 N N . ARG A 1 86 ? -6.676 5.604 15.705 1.00 86.88 86 ARG A N 1
ATOM 639 C CA . ARG A 1 86 ? -6.134 6.952 15.458 1.00 86.88 86 ARG A CA 1
ATOM 640 C C . ARG A 1 86 ? -4.732 6.898 14.861 1.00 86.88 86 ARG A C 1
ATOM 642 O O . ARG A 1 86 ? -4.418 7.696 13.988 1.00 86.88 86 ARG A O 1
ATOM 649 N N . ILE A 1 87 ? -3.911 5.960 15.330 1.00 91.19 87 ILE A N 1
ATOM 650 C CA . ILE A 1 87 ? -2.499 5.854 14.946 1.00 91.19 87 ILE A CA 1
ATOM 651 C C . ILE A 1 87 ? -2.340 5.135 13.606 1.00 91.19 87 ILE A C 1
ATOM 653 O O . ILE A 1 87 ? -1.505 5.542 12.804 1.00 91.19 87 ILE A O 1
ATOM 657 N N . ALA A 1 88 ? -3.156 4.111 13.328 1.00 91.31 88 ALA A N 1
ATOM 658 C CA . ALA A 1 88 ? -2.996 3.263 12.149 1.00 91.31 88 ALA A CA 1
ATOM 659 C C . ALA A 1 88 ? -2.850 4.040 10.828 1.00 91.31 88 ALA A C 1
ATOM 661 O O . ALA A 1 88 ? -1.877 3.770 10.126 1.00 91.31 88 ALA A O 1
ATOM 662 N N . PRO A 1 89 ? -3.709 5.023 10.479 1.00 91.94 89 PRO A N 1
ATOM 663 C CA . PRO A 1 89 ? -3.575 5.756 9.216 1.00 91.94 89 PRO A CA 1
ATOM 664 C C . PRO A 1 89 ? -2.226 6.471 9.083 1.00 91.94 89 PRO A C 1
ATOM 666 O O . PR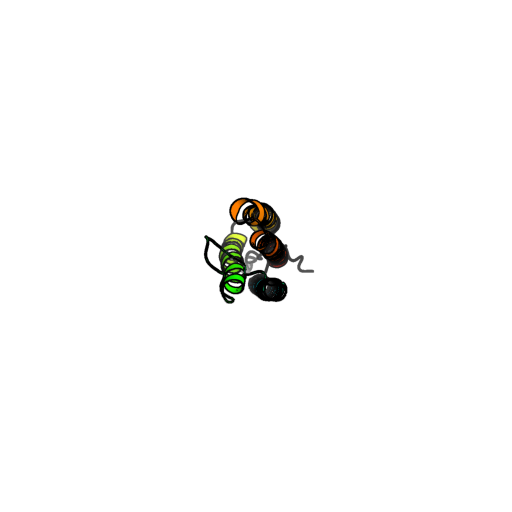O A 1 89 ? -1.608 6.427 8.024 1.00 91.94 89 PRO A O 1
ATOM 669 N N . VAL A 1 90 ? -1.757 7.096 10.167 1.00 92.81 90 VAL A N 1
ATOM 670 C CA . VAL A 1 90 ? -0.493 7.845 10.187 1.00 92.81 90 VAL A CA 1
ATOM 671 C C . VAL A 1 90 ? 0.695 6.892 10.145 1.00 92.81 90 VAL A C 1
ATOM 673 O O . VAL A 1 90 ? 1.621 7.109 9.370 1.00 92.81 90 VAL A O 1
ATOM 676 N N . ALA A 1 91 ? 0.647 5.806 10.919 1.00 91.94 91 ALA A N 1
ATOM 677 C CA . ALA A 1 91 ? 1.711 4.810 10.960 1.00 91.94 91 ALA A CA 1
ATOM 678 C C . ALA A 1 91 ? 1.974 4.207 9.573 1.00 91.94 91 ALA A C 1
ATOM 680 O O . ALA A 1 91 ? 3.120 4.173 9.133 1.00 91.94 91 ALA A O 1
ATOM 681 N N . GLY A 1 92 ? 0.928 3.803 8.845 1.00 88.56 92 GLY A N 1
ATOM 682 C CA . GLY A 1 92 ? 1.118 3.282 7.489 1.00 88.56 92 GLY A CA 1
ATOM 683 C C . GLY A 1 92 ? 1.546 4.350 6.482 1.00 88.56 92 GLY A C 1
ATOM 684 O O . GLY A 1 92 ? 2.319 4.041 5.583 1.00 88.56 92 GLY A O 1
ATOM 685 N N . GLY A 1 93 ? 1.141 5.613 6.665 1.00 87.69 93 GLY A N 1
ATOM 686 C CA . GLY A 1 93 ? 1.664 6.733 5.874 1.00 87.69 93 GLY A CA 1
ATOM 687 C C . GLY A 1 93 ? 3.173 6.933 6.056 1.00 87.69 93 GLY A C 1
ATOM 688 O O . GLY A 1 93 ? 3.897 7.072 5.073 1.00 87.69 93 GLY A O 1
ATOM 689 N N . ILE A 1 94 ? 3.663 6.874 7.299 1.00 92.81 94 ILE A N 1
ATOM 690 C CA . ILE A 1 94 ? 5.099 6.951 7.610 1.00 92.81 94 ILE A CA 1
ATOM 691 C C . ILE A 1 94 ? 5.842 5.755 7.010 1.00 92.81 94 ILE A C 1
ATOM 693 O O . ILE A 1 94 ? 6.855 5.941 6.343 1.00 92.81 94 ILE A O 1
ATOM 697 N N . VAL A 1 95 ? 5.330 4.534 7.196 1.00 92.56 95 VAL A N 1
ATOM 698 C CA . VAL A 1 95 ? 5.940 3.324 6.622 1.00 92.56 95 VAL A CA 1
ATOM 699 C C . VAL A 1 95 ? 6.011 3.422 5.100 1.00 92.56 95 VAL A C 1
ATOM 701 O O . VAL A 1 95 ? 7.054 3.128 4.527 1.00 92.56 95 VAL A O 1
ATOM 704 N N . ALA A 1 96 ? 4.953 3.884 4.435 1.00 90.62 96 ALA A N 1
ATOM 705 C CA . ALA A 1 96 ? 4.950 4.081 2.989 1.00 90.62 96 ALA A CA 1
ATOM 706 C C . ALA A 1 96 ? 5.970 5.132 2.535 1.00 90.62 96 ALA A C 1
ATOM 708 O O . ALA A 1 96 ? 6.689 4.903 1.569 1.00 90.62 96 ALA A O 1
ATOM 709 N N . ALA A 1 97 ? 6.087 6.253 3.252 1.00 88.88 97 ALA A N 1
ATOM 710 C CA . ALA A 1 97 ? 7.088 7.273 2.950 1.00 88.88 97 ALA A CA 1
ATOM 711 C C . ALA A 1 97 ? 8.518 6.728 3.099 1.00 88.88 97 ALA A C 1
ATOM 713 O O . ALA A 1 97 ? 9.343 6.910 2.208 1.00 88.88 97 ALA A O 1
ATOM 714 N N . LEU A 1 98 ? 8.801 6.008 4.189 1.00 92.06 98 LEU A N 1
ATOM 715 C CA . LEU A 1 98 ? 10.113 5.404 4.430 1.00 92.06 98 LEU A CA 1
ATOM 716 C C . LEU A 1 98 ? 10.436 4.317 3.400 1.00 92.06 98 LEU A C 1
ATOM 718 O O . LEU A 1 98 ? 11.549 4.252 2.884 1.00 92.06 98 LEU A O 1
ATOM 722 N N . THR A 1 99 ? 9.456 3.480 3.067 1.00 91.12 99 THR A N 1
ATOM 723 C CA . THR A 1 99 ? 9.635 2.404 2.087 1.00 91.12 99 THR A CA 1
ATOM 724 C C . THR A 1 99 ? 9.694 2.917 0.657 1.00 91.12 99 THR A C 1
ATOM 726 O O . THR A 1 99 ? 10.364 2.288 -0.143 1.00 91.12 99 THR A O 1
ATOM 729 N N . ALA A 1 100 ? 9.118 4.077 0.326 1.00 92.12 100 ALA A N 1
ATOM 730 C CA . ALA A 1 100 ? 9.280 4.700 -0.990 1.00 92.12 100 ALA A CA 1
ATOM 731 C C . ALA A 1 100 ? 10.718 5.187 -1.252 1.00 92.12 100 ALA A C 1
ATOM 733 O O . ALA A 1 100 ? 11.128 5.282 -2.407 1.00 92.12 100 ALA A O 1
ATOM 734 N N . ILE A 1 101 ? 11.503 5.451 -0.200 1.00 92.56 101 ILE A N 1
ATOM 735 C CA . ILE A 1 101 ? 12.925 5.810 -0.326 1.00 92.56 101 ILE A CA 1
ATOM 736 C C . ILE A 1 101 ? 13.755 4.588 -0.736 1.00 92.56 101 ILE A C 1
ATOM 738 O O . ILE A 1 101 ? 14.678 4.714 -1.538 1.00 92.56 101 ILE A O 1
ATOM 742 N N . ALA A 1 102 ? 13.423 3.400 -0.223 1.00 89.94 102 ALA A N 1
ATOM 743 C CA . ALA A 1 102 ? 14.218 2.193 -0.435 1.00 89.94 1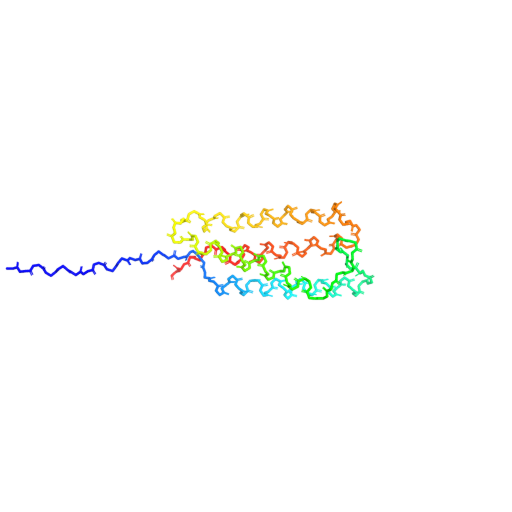02 ALA A CA 1
ATOM 744 C C . ALA A 1 102 ? 14.389 1.813 -1.924 1.00 89.94 102 ALA A C 1
ATOM 746 O O . ALA A 1 102 ? 15.518 1.539 -2.327 1.00 89.94 102 ALA A O 1
ATOM 747 N N . PRO A 1 103 ? 13.359 1.850 -2.791 1.00 89.38 103 PRO A N 1
ATOM 748 C CA . PRO A 1 103 ? 13.549 1.648 -4.221 1.00 89.38 103 PRO A CA 1
ATOM 749 C C . PRO A 1 103 ? 14.499 2.655 -4.867 1.00 89.38 103 PRO A C 1
ATOM 751 O O . PRO A 1 103 ? 15.252 2.283 -5.762 1.00 89.38 103 PRO A O 1
ATOM 754 N N . LEU A 1 104 ? 14.505 3.909 -4.411 1.00 91.56 104 LEU A N 1
ATOM 755 C CA . LEU A 1 104 ? 15.380 4.942 -4.967 1.00 91.56 104 LEU A CA 1
ATOM 756 C C . LEU A 1 104 ? 16.848 4.705 -4.605 1.00 91.56 104 LEU A C 1
ATOM 758 O O . LEU A 1 104 ? 17.724 5.010 -5.409 1.00 91.56 104 LEU A O 1
ATOM 762 N N . THR A 1 105 ? 17.119 4.155 -3.420 1.00 90.81 105 THR A N 1
ATOM 763 C CA . THR A 1 105 ? 18.484 3.996 -2.900 1.00 90.81 105 THR A CA 1
ATOM 764 C C . THR A 1 105 ? 19.068 2.599 -3.100 1.00 90.81 105 THR A C 1
ATOM 766 O O . THR A 1 105 ? 20.272 2.478 -3.297 1.00 90.81 105 THR A O 1
ATOM 769 N N . ILE A 1 106 ? 18.242 1.549 -3.056 1.00 88.25 106 ILE A N 1
ATOM 770 C CA . ILE A 1 106 ? 18.684 0.145 -3.130 1.00 88.25 106 ILE A CA 1
ATOM 771 C C . ILE A 1 106 ? 18.588 -0.390 -4.557 1.00 88.25 106 ILE A C 1
ATOM 773 O O . ILE A 1 106 ? 19.513 -1.041 -5.034 1.00 88.25 106 ILE A O 1
ATOM 777 N N . VAL A 1 107 ? 17.459 -0.148 -5.232 1.00 89.25 107 VAL A N 1
ATOM 778 C CA . VAL A 1 107 ? 17.256 -0.604 -6.616 1.00 89.25 107 VAL A CA 1
ATOM 779 C C . VAL A 1 107 ? 17.859 0.408 -7.588 1.00 89.25 107 VAL A C 1
ATOM 781 O O . VAL A 1 107 ? 18.590 0.031 -8.501 1.00 89.25 107 VAL A O 1
ATOM 784 N N . GLY A 1 108 ? 17.583 1.695 -7.366 1.00 85.75 108 GLY A N 1
ATOM 785 C CA . GLY A 1 108 ? 18.100 2.791 -8.174 1.00 85.75 108 GLY A CA 1
ATOM 786 C C . GLY A 1 108 ? 17.566 2.809 -9.610 1.00 85.75 108 GLY A C 1
ATOM 787 O O . GLY A 1 108 ? 16.739 1.989 -10.026 1.00 85.75 108 GLY A O 1
ATOM 788 N N . GLY A 1 109 ? 18.032 3.800 -10.372 1.00 90.81 109 GLY A N 1
ATOM 789 C CA . GLY A 1 109 ? 17.710 3.958 -11.789 1.00 90.81 109 GLY A CA 1
ATOM 790 C C . GLY A 1 109 ? 16.207 4.021 -12.082 1.00 90.81 109 GLY A C 1
ATOM 791 O O . GLY A 1 109 ? 15.399 4.476 -11.271 1.00 90.81 109 GLY A O 1
ATOM 792 N N . ALA A 1 110 ? 15.828 3.554 -13.271 1.00 91.62 110 ALA A N 1
ATOM 793 C CA . ALA A 1 110 ? 14.445 3.605 -13.727 1.00 91.62 110 ALA A CA 1
ATOM 794 C C . ALA A 1 110 ? 13.514 2.691 -12.902 1.00 91.62 110 ALA A C 1
ATOM 796 O O . ALA A 1 110 ? 12.403 3.100 -12.577 1.00 91.62 110 ALA A O 1
ATOM 797 N N . SER A 1 111 ? 13.966 1.497 -12.495 1.00 93.12 111 SER A N 1
ATOM 798 C CA . SER A 1 111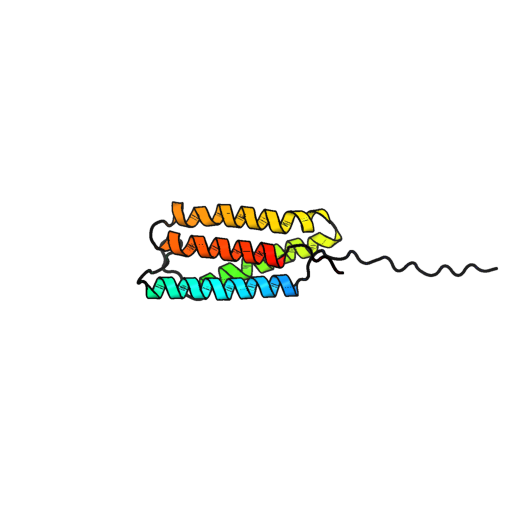 ? 13.189 0.593 -11.628 1.00 93.12 111 SER A CA 1
ATOM 799 C C . SER A 1 111 ? 12.819 1.256 -10.301 1.00 93.12 111 SER A C 1
ATOM 801 O O . SER A 1 111 ? 11.658 1.218 -9.895 1.00 93.12 111 SER A O 1
ATOM 803 N N . GLY A 1 112 ? 13.782 1.918 -9.649 1.00 93.56 112 GLY A N 1
ATOM 804 C CA . GLY A 1 112 ? 13.543 2.659 -8.412 1.00 93.56 112 GLY A CA 1
ATOM 805 C C . GLY A 1 112 ? 12.512 3.776 -8.581 1.00 93.56 112 GLY A C 1
ATOM 806 O O . GLY A 1 112 ? 11.616 3.914 -7.747 1.00 93.56 112 GLY A O 1
ATOM 807 N N . LEU A 1 113 ? 12.588 4.524 -9.688 1.00 94.81 113 LEU A N 1
ATOM 808 C CA . LEU A 1 113 ? 11.651 5.609 -10.004 1.00 94.81 113 LEU A CA 1
ATOM 809 C C . LEU A 1 113 ? 10.213 5.132 -10.230 1.00 94.81 113 LEU A C 1
ATOM 811 O O . LEU A 1 113 ? 9.289 5.875 -9.918 1.00 94.81 113 LEU A O 1
ATOM 815 N N . TRP A 1 114 ? 10.007 3.915 -10.736 1.00 95.88 114 TRP A N 1
ATOM 816 C CA . TRP A 1 114 ? 8.666 3.345 -10.912 1.00 95.88 114 TRP A CA 1
ATOM 817 C C . TRP A 1 114 ? 8.139 2.645 -9.658 1.00 95.88 114 TRP A C 1
ATOM 819 O O . TRP A 1 114 ? 6.939 2.683 -9.386 1.00 95.88 114 TRP A O 1
ATOM 829 N N . LEU A 1 115 ? 9.025 2.056 -8.854 1.00 94.38 115 LEU A N 1
ATOM 830 C CA . LEU A 1 115 ? 8.663 1.408 -7.594 1.00 94.38 115 LEU A CA 1
ATOM 831 C C . LEU A 1 115 ? 8.301 2.414 -6.493 1.00 94.38 115 LEU A C 1
ATOM 833 O O . LEU A 1 115 ? 7.398 2.143 -5.702 1.00 94.38 115 LEU A O 1
ATOM 837 N N . ALA A 1 116 ? 8.966 3.570 -6.415 1.00 95.50 116 ALA A N 1
ATOM 838 C CA . ALA A 1 116 ? 8.680 4.565 -5.378 1.00 95.50 116 ALA A CA 1
ATOM 839 C C . ALA A 1 116 ? 7.214 5.070 -5.407 1.00 95.50 116 ALA A C 1
ATOM 841 O O . ALA A 1 116 ? 6.551 4.998 -4.370 1.00 95.50 116 ALA A O 1
ATOM 842 N N . PRO A 1 117 ? 6.637 5.472 -6.560 1.00 95.62 117 PRO A N 1
ATOM 843 C CA . PRO A 1 117 ? 5.216 5.800 -6.678 1.00 95.62 117 PRO A CA 1
ATOM 844 C C . PRO A 1 117 ? 4.289 4.675 -6.218 1.00 95.62 117 PRO A C 1
ATOM 846 O O . PRO A 1 117 ? 3.280 4.952 -5.571 1.00 95.62 117 PRO A O 1
ATOM 849 N N . MET A 1 118 ? 4.635 3.410 -6.489 1.00 96.69 118 MET A N 1
ATOM 850 C CA . MET A 1 118 ? 3.807 2.277 -6.064 1.00 96.69 118 MET A CA 1
ATOM 851 C C . MET A 1 118 ? 3.694 2.169 -4.537 1.00 96.69 118 MET A C 1
ATOM 853 O O . MET A 1 118 ? 2.630 1.829 -4.008 1.00 96.69 118 MET A O 1
ATOM 857 N N . HIS A 1 119 ? 4.765 2.513 -3.814 1.00 95.62 119 HIS A N 1
ATOM 858 C CA . HIS A 1 119 ? 4.758 2.571 -2.349 1.00 95.62 119 HIS A CA 1
ATOM 859 C C . HIS A 1 119 ? 3.901 3.733 -1.837 1.00 95.62 119 HIS A C 1
ATOM 861 O O . HIS A 1 119 ? 3.146 3.566 -0.879 1.00 95.62 119 HIS A O 1
ATOM 867 N N . ILE A 1 120 ? 3.946 4.889 -2.508 1.00 96.00 120 ILE A N 1
ATOM 868 C CA . ILE A 1 120 ? 3.082 6.032 -2.176 1.00 96.00 120 ILE A CA 1
ATOM 869 C C . ILE A 1 120 ? 1.604 5.679 -2.378 1.00 96.00 120 ILE A C 1
ATOM 871 O O . ILE A 1 120 ? 0.783 5.970 -1.507 1.00 96.00 120 ILE A O 1
ATOM 875 N N . ILE A 1 121 ? 1.263 4.994 -3.474 1.00 97.12 121 ILE A N 1
ATOM 876 C CA . ILE A 1 121 ? -0.095 4.495 -3.738 1.00 97.12 121 ILE A CA 1
ATOM 877 C C . ILE A 1 121 ? -0.543 3.536 -2.630 1.00 97.12 121 ILE A C 1
ATOM 879 O O . ILE A 1 121 ? -1.641 3.695 -2.092 1.00 97.12 121 ILE A O 1
ATOM 883 N N . ALA A 1 122 ? 0.308 2.583 -2.237 1.00 96.12 122 ALA A N 1
ATOM 884 C CA . ALA A 1 122 ? 0.004 1.654 -1.150 1.00 96.12 122 ALA A CA 1
ATOM 885 C C . ALA A 1 122 ? -0.235 2.386 0.186 1.00 96.12 122 ALA A C 1
ATOM 887 O O . ALA A 1 122 ? -1.197 2.085 0.896 1.00 96.12 122 ALA A O 1
ATOM 888 N N . GLY A 1 123 ? 0.577 3.399 0.500 1.00 95.56 123 GLY A N 1
ATOM 889 C CA . GLY A 1 123 ? 0.401 4.250 1.680 1.00 95.56 123 GLY A CA 1
ATOM 890 C C . GLY A 1 123 ? -0.890 5.060 1.670 1.00 95.56 123 GLY A C 1
ATOM 891 O O . GLY A 1 123 ? -1.606 5.113 2.674 1.00 95.56 123 GLY A O 1
ATOM 892 N N . ALA A 1 124 ? -1.224 5.663 0.529 1.00 96.19 124 ALA A N 1
ATOM 893 C CA . ALA A 1 124 ? -2.467 6.404 0.357 1.00 96.19 124 ALA A CA 1
ATOM 894 C C . ALA A 1 124 ? -3.686 5.486 0.526 1.00 96.19 124 ALA A C 1
ATOM 896 O O . ALA A 1 124 ? -4.626 5.823 1.250 1.00 96.19 124 ALA A O 1
ATOM 897 N N . ALA A 1 125 ? -3.651 4.299 -0.078 1.00 96.94 125 ALA A N 1
ATOM 898 C CA . ALA A 1 125 ? -4.700 3.300 0.069 1.00 96.94 125 ALA A CA 1
ATOM 899 C C . ALA A 1 125 ? -4.844 2.824 1.516 1.00 96.94 125 ALA A C 1
ATOM 901 O O . ALA A 1 125 ? -5.964 2.761 2.024 1.00 96.94 125 ALA A O 1
ATOM 902 N N . TRP A 1 126 ? -3.734 2.569 2.211 1.00 97.25 126 TRP A N 1
ATOM 903 C CA . TRP A 1 126 ? -3.751 2.259 3.637 1.00 97.25 126 TRP A CA 1
ATOM 904 C C . TRP A 1 126 ? -4.453 3.357 4.438 1.00 97.25 126 TRP A C 1
ATOM 906 O O . TRP A 1 126 ? -5.438 3.086 5.124 1.00 97.25 126 TRP A O 1
ATOM 916 N N . TYR A 1 127 ? -4.001 4.606 4.297 1.00 95.75 127 TYR A N 1
ATOM 917 C CA . TYR A 1 127 ? -4.575 5.747 5.006 1.00 95.75 127 TYR A CA 1
ATOM 918 C C . TYR A 1 127 ? -6.084 5.860 4.753 1.00 95.75 127 TYR A C 1
ATOM 920 O O . TYR A 1 127 ? -6.883 6.009 5.681 1.00 95.75 127 TYR A O 1
ATOM 928 N N . LEU A 1 128 ? -6.501 5.743 3.491 1.00 94.81 128 LEU A N 1
ATOM 929 C CA . LEU A 1 128 ? -7.908 5.791 3.108 1.00 94.81 128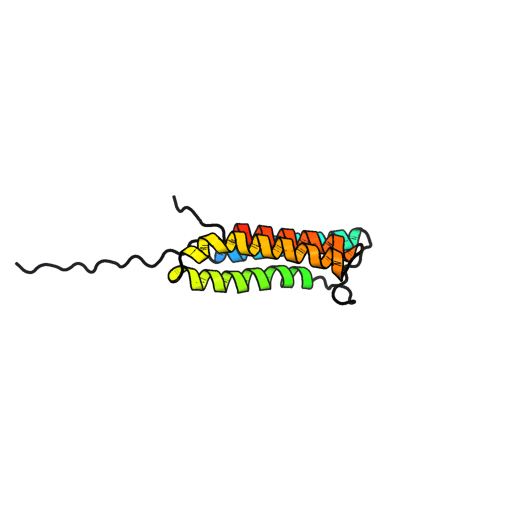 LEU A CA 1
ATOM 930 C C . LEU A 1 128 ? -8.700 4.582 3.613 1.00 94.81 128 LEU A C 1
ATOM 932 O O . LEU A 1 128 ? -9.880 4.745 3.923 1.00 94.81 128 LEU A O 1
ATOM 936 N N . GLY A 1 129 ? -8.094 3.404 3.718 1.00 94.31 129 GLY A N 1
ATOM 937 C CA . GLY A 1 129 ? -8.719 2.192 4.244 1.00 94.31 129 GLY A CA 1
ATOM 938 C C . GLY A 1 129 ? -8.925 2.243 5.757 1.00 94.31 129 GLY A C 1
ATOM 939 O O . GLY A 1 129 ? -9.979 1.831 6.247 1.00 94.31 129 GLY A O 1
ATOM 940 N N . THR A 1 130 ? -7.966 2.808 6.493 1.00 94.44 130 THR A N 1
ATOM 941 C CA . THR A 1 130 ? -7.946 2.777 7.962 1.00 94.44 130 THR A CA 1
ATOM 942 C C . THR A 1 130 ? -8.390 4.076 8.629 1.00 94.44 130 THR A C 1
ATOM 944 O O . THR A 1 130 ? -8.605 4.072 9.843 1.00 94.44 130 THR A O 1
ATOM 947 N N . ARG A 1 131 ? -8.542 5.197 7.898 1.00 92.25 131 ARG A N 1
ATOM 948 C CA . ARG A 1 131 ? -8.973 6.465 8.522 1.00 92.25 131 ARG A CA 1
ATOM 949 C C . ARG A 1 131 ? -10.341 6.298 9.208 1.00 92.25 131 ARG A C 1
ATOM 951 O O . ARG A 1 131 ? -11.249 5.713 8.592 1.00 92.25 131 ARG A O 1
ATOM 958 N N . PRO A 1 132 ? -10.515 6.832 10.433 1.00 86.81 132 PRO A N 1
ATOM 959 C CA . PRO A 1 132 ? -11.758 6.712 11.185 1.00 86.81 132 PRO A CA 1
ATOM 960 C C . PRO A 1 132 ? -12.982 7.153 10.381 1.00 86.81 132 PRO A C 1
ATOM 962 O O . PRO A 1 132 ? -12.948 8.169 9.687 1.00 86.81 132 PRO A O 1
ATOM 965 N N . GLN A 1 133 ? -14.076 6.400 10.479 1.00 80.69 133 GLN A N 1
ATOM 966 C CA . GLN A 1 133 ? -15.380 6.842 9.987 1.00 80.69 133 GLN A CA 1
ATOM 967 C C . GLN A 1 133 ? -16.104 7.571 11.113 1.00 80.69 133 GLN A C 1
ATOM 969 O O . GLN A 1 133 ? -16.488 6.959 12.110 1.00 80.69 133 GLN A O 1
ATOM 974 N N . HIS A 1 134 ? -16.320 8.875 10.946 1.00 60.62 134 HIS A N 1
ATOM 975 C CA . HIS A 1 134 ? -17.369 9.557 11.693 1.00 60.62 134 HIS A CA 1
ATOM 976 C C . HIS A 1 134 ? -18.697 9.046 11.144 1.00 60.62 134 HIS A C 1
ATOM 978 O O . HIS A 1 134 ? -19.137 9.455 10.072 1.00 60.62 134 HIS A O 1
ATOM 984 N N . LEU A 1 135 ? -19.283 8.076 11.838 1.00 52.16 135 LEU A N 1
ATOM 985 C CA . LEU A 1 135 ? -20.659 7.670 11.592 1.00 52.16 135 LEU A CA 1
ATOM 986 C C . LEU A 1 135 ? -21.524 8.843 12.061 1.00 52.16 135 LEU A C 1
ATOM 988 O O . LEU A 1 135 ? -21.626 9.061 13.267 1.00 52.16 135 LEU A O 1
ATOM 992 N N . LYS A 1 136 ? -21.991 9.648 11.099 1.00 39.53 136 LYS A N 1
ATOM 993 C CA . LYS A 1 136 ? -23.063 10.623 11.312 1.00 39.53 136 LYS A CA 1
ATOM 994 C C . LYS A 1 136 ? -24.362 9.884 11.602 1.00 39.53 136 LYS A C 1
ATOM 996 O O . LYS A 1 136 ? -24.542 8.794 11.010 1.00 39.53 136 LYS A O 1
#

Organism: NCBI:txid2172043